Protein AF-A0A9X1QIZ6-F1 (afdb_monomer_lite)

pLDDT: mean 91.08, std 14.32, range [43.53, 98.62]

Organism: NCBI:txid2904799

Radius of gyration: 12.72 Å; chains: 1; bounding box: 20×20×37 Å

Foldseek 3Di:
DALVVLVVLLVVLCVQLVVPPDPVSNVVSVVSNVVSVVVNVVCVVVNDPPPPD

Structure (mmCIF, N/CA/C/O backbone):
data_AF-A0A9X1QIZ6-F1
#
_entry.id   AF-A0A9X1QIZ6-F1
#
loop_
_atom_site.group_PDB
_atom_site.id
_atom_site.type_symbol
_atom_site.label_atom_id
_atom_site.label_alt_id
_atom_site.label_comp_id
_atom_site.label_asym_id
_atom_site.label_entity_id
_atom_site.label_seq_id
_atom_site.pdbx_PDB_ins_code
_atom_site.Cartn_x
_atom_site.Cartn_y
_atom_site.Cartn_z
_atom_site.occupancy
_atom_site.B_iso_or_equiv
_atom_site.auth_seq_id
_atom_site.auth_comp_id
_atom_site.auth_asym_id
_atom_site.auth_atom_id
_atom_site.pdbx_PDB_model_num
ATOM 1 N N . MET A 1 1 ? 4.100 2.292 15.211 1.00 77.00 1 MET A N 1
ATOM 2 C CA . MET A 1 1 ? 3.654 3.155 14.096 1.00 77.00 1 MET A CA 1
ATOM 3 C C . MET A 1 1 ? 2.154 3.269 14.188 1.00 77.00 1 MET A C 1
ATOM 5 O O . MET A 1 1 ? 1.520 2.283 14.544 1.00 77.00 1 MET A O 1
ATOM 9 N N . ASP A 1 2 ? 1.601 4.442 13.912 1.00 90.25 2 ASP A N 1
ATOM 10 C CA . ASP A 1 2 ? 0.155 4.564 13.775 1.00 90.25 2 ASP A CA 1
ATOM 11 C C . ASP A 1 2 ? -0.324 3.960 12.445 1.00 90.25 2 ASP A C 1
ATOM 13 O O . ASP A 1 2 ? 0.454 3.692 11.522 1.00 90.25 2 ASP A O 1
ATOM 17 N N . LEU A 1 3 ? -1.630 3.726 12.369 1.00 91.56 3 LEU A N 1
ATOM 18 C CA . LEU A 1 3 ? -2.251 3.048 11.241 1.00 91.56 3 LEU A CA 1
ATOM 19 C C . LEU A 1 3 ? -2.196 3.901 9.964 1.00 91.56 3 LEU A C 1
ATOM 21 O O . LEU A 1 3 ? -2.092 3.354 8.867 1.00 91.56 3 LEU A O 1
ATOM 25 N N . ASN A 1 4 ? -2.209 5.232 10.095 1.00 94.38 4 ASN A N 1
ATOM 26 C CA . ASN A 1 4 ? -2.134 6.138 8.951 1.00 94.38 4 ASN A CA 1
ATOM 27 C C . ASN A 1 4 ? -0.763 6.068 8.284 1.00 94.38 4 ASN A C 1
ATOM 29 O O . ASN A 1 4 ? -0.689 6.017 7.057 1.00 94.38 4 ASN A O 1
ATOM 33 N N . TYR A 1 5 ? 0.314 6.001 9.069 1.00 94.94 5 TYR A N 1
ATOM 34 C CA . TYR A 1 5 ? 1.657 5.809 8.538 1.00 94.94 5 TYR A CA 1
ATOM 35 C C . TYR A 1 5 ? 1.744 4.515 7.721 1.00 94.94 5 TYR A C 1
ATOM 37 O O . TYR A 1 5 ? 2.241 4.527 6.593 1.00 94.94 5 TYR A O 1
ATOM 45 N N . LEU A 1 6 ? 1.225 3.404 8.257 1.00 96.19 6 LEU A N 1
ATOM 46 C CA . LEU A 1 6 ? 1.248 2.114 7.564 1.00 96.19 6 LEU A CA 1
ATOM 47 C C . LEU A 1 6 ? 0.486 2.170 6.234 1.00 96.19 6 LEU A C 1
ATOM 49 O O . LEU A 1 6 ? 1.013 1.726 5.214 1.00 96.19 6 LEU A O 1
ATOM 53 N N . TYR A 1 7 ? -0.698 2.788 6.212 1.00 97.31 7 TYR A N 1
ATOM 54 C CA . TYR A 1 7 ? -1.447 2.997 4.971 1.00 97.31 7 TYR A CA 1
ATOM 55 C C . TYR A 1 7 ? -0.700 3.871 3.968 1.00 97.31 7 TYR A C 1
ATOM 57 O O . TYR A 1 7 ? -0.636 3.534 2.786 1.00 97.31 7 TYR A O 1
ATOM 65 N N . GLN A 1 8 ? -0.104 4.977 4.419 1.00 98.06 8 GLN A N 1
ATOM 66 C CA . GLN A 1 8 ? 0.655 5.859 3.540 1.00 98.06 8 GLN A CA 1
ATOM 67 C C . GLN A 1 8 ? 1.814 5.102 2.883 1.00 98.06 8 GLN A C 1
ATOM 69 O O . GLN A 1 8 ? 2.033 5.221 1.678 1.00 98.06 8 GLN A O 1
ATOM 74 N N . ARG A 1 9 ? 2.545 4.295 3.658 1.00 98.12 9 ARG A N 1
ATOM 75 C CA . ARG A 1 9 ? 3.666 3.506 3.142 1.00 98.12 9 ARG A CA 1
ATOM 76 C C . ARG A 1 9 ? 3.220 2.378 2.219 1.00 98.12 9 ARG A C 1
ATOM 78 O O . ARG A 1 9 ? 3.864 2.180 1.194 1.00 98.12 9 ARG A O 1
ATOM 85 N N . TYR A 1 10 ? 2.111 1.709 2.525 1.00 98.44 10 TYR A N 1
ATOM 86 C CA . TYR A 1 10 ? 1.494 0.726 1.638 1.00 98.44 10 TYR A CA 1
ATOM 87 C C . TYR A 1 10 ? 1.169 1.332 0.263 1.00 98.44 10 TYR A C 1
ATOM 89 O O . TYR A 1 10 ? 1.635 0.828 -0.759 1.00 98.44 10 TYR A O 1
ATOM 97 N N . CYS A 1 11 ? 0.460 2.467 0.234 1.00 98.50 11 CYS A N 1
ATOM 98 C CA . CYS A 1 11 ? 0.102 3.155 -1.008 1.00 98.50 11 CYS A CA 1
ATOM 99 C C . CYS A 1 11 ? 1.333 3.601 -1.808 1.00 98.50 11 CYS A C 1
ATOM 101 O O . CYS A 1 11 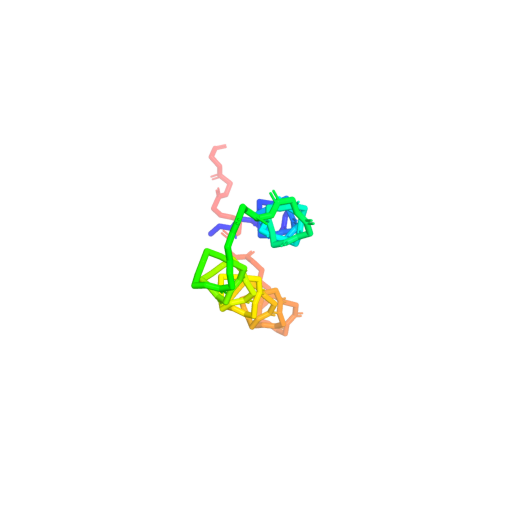? 1.367 3.440 -3.026 1.00 98.50 11 CYS A O 1
ATOM 103 N N . VAL A 1 12 ? 2.357 4.139 -1.136 1.00 98.50 12 VAL A N 1
ATOM 104 C CA . VAL A 1 12 ? 3.609 4.531 -1.802 1.00 98.50 12 VAL A CA 1
ATOM 105 C C . VAL A 1 12 ? 4.309 3.313 -2.403 1.00 98.50 12 VAL A C 1
ATOM 107 O O . VAL A 1 12 ? 4.737 3.382 -3.550 1.00 98.50 12 VAL A O 1
ATOM 110 N N . SER A 1 13 ? 4.403 2.196 -1.678 1.00 98.38 13 SER A N 1
ATOM 111 C CA . SER A 1 13 ? 5.012 0.966 -2.198 1.00 98.38 13 SER A CA 1
ATOM 112 C C . SER A 1 13 ? 4.300 0.461 -3.454 1.00 98.38 13 SER A C 1
ATOM 114 O O . SER A 1 13 ? 4.972 0.164 -4.436 1.00 98.38 13 SER A O 1
ATOM 116 N N . LEU A 1 14 ? 2.962 0.448 -3.473 1.00 98.62 14 LEU A N 1
ATOM 117 C CA . LEU A 1 14 ? 2.199 0.080 -4.671 1.00 98.62 14 LEU A CA 1
ATOM 118 C C . LEU A 1 14 ? 2.482 1.018 -5.851 1.00 98.62 14 LEU A C 1
ATOM 120 O O . LEU A 1 14 ? 2.803 0.554 -6.941 1.00 98.62 14 LEU A O 1
ATOM 124 N N . GLN A 1 15 ? 2.457 2.335 -5.626 1.00 98.56 15 GLN A N 1
ATOM 125 C CA . GLN A 1 15 ? 2.761 3.311 -6.680 1.00 98.56 15 GLN A CA 1
ATOM 126 C C . GLN A 1 15 ? 4.183 3.158 -7.234 1.00 98.56 15 GLN A C 1
ATOM 128 O O . GLN A 1 15 ? 4.414 3.399 -8.419 1.00 98.56 15 GLN A O 1
ATOM 133 N N . MET A 1 16 ? 5.149 2.779 -6.395 1.00 98.38 16 MET A N 1
ATOM 134 C CA . MET A 1 16 ? 6.516 2.520 -6.847 1.00 98.38 16 MET A CA 1
ATOM 135 C C . MET A 1 16 ? 6.619 1.207 -7.626 1.00 98.38 16 MET A C 1
ATOM 137 O O . MET A 1 16 ? 7.354 1.161 -8.607 1.00 98.38 16 MET A O 1
ATOM 141 N N . ALA A 1 17 ? 5.864 0.171 -7.248 1.00 98.44 17 ALA A N 1
ATOM 142 C CA . ALA A 1 17 ? 5.790 -1.076 -8.007 1.00 98.44 17 ALA A CA 1
ATOM 143 C C . ALA A 1 17 ? 5.227 -0.843 -9.419 1.00 98.44 17 ALA A C 1
ATOM 145 O O . ALA A 1 17 ? 5.813 -1.302 -10.398 1.00 98.44 17 ALA A O 1
ATOM 146 N N . GLU A 1 18 ? 4.153 -0.056 -9.539 1.00 98.19 18 GLU A N 1
ATOM 147 C CA . GLU A 1 18 ? 3.537 0.312 -10.824 1.00 98.19 18 GLU A CA 1
ATOM 148 C C . GLU A 1 18 ? 4.478 1.109 -11.739 1.00 98.19 18 GLU A C 1
ATOM 150 O O . GLU A 1 18 ? 4.398 1.009 -12.962 1.00 98.19 18 GLU A O 1
ATOM 155 N N . ARG A 1 19 ? 5.370 1.913 -11.150 1.00 98.06 19 ARG A N 1
ATOM 156 C CA . ARG A 1 19 ? 6.309 2.791 -11.869 1.00 98.06 19 ARG A CA 1
ATOM 157 C C . ARG A 1 19 ? 7.725 2.226 -11.958 1.00 98.06 19 ARG A C 1
ATOM 159 O O . ARG A 1 19 ? 8.628 2.928 -12.414 1.00 98.06 19 ARG A O 1
ATOM 166 N N . ALA A 1 20 ? 7.944 1.000 -11.493 1.00 97.75 20 ALA A N 1
ATOM 167 C CA . ALA A 1 20 ? 9.270 0.414 -11.419 1.00 97.75 20 ALA A CA 1
ATOM 168 C C . ALA A 1 20 ? 9.888 0.271 -12.817 1.00 97.75 20 ALA A C 1
ATOM 170 O O . ALA A 1 20 ? 9.263 -0.232 -13.748 1.00 97.75 20 ALA A O 1
ATOM 171 N N . ALA A 1 21 ? 11.152 0.671 -12.950 1.00 96.94 21 ALA A N 1
ATOM 172 C CA . ALA A 1 21 ? 11.872 0.606 -14.223 1.00 96.94 21 ALA A CA 1
ATOM 173 C C . ALA A 1 21 ? 12.257 -0.829 -14.635 1.00 96.94 21 ALA A C 1
ATOM 175 O O . ALA A 1 21 ? 12.644 -1.058 -15.779 1.00 96.94 21 ALA A O 1
ATOM 176 N N . CYS A 1 22 ? 12.199 -1.790 -13.708 1.00 97.69 22 CYS A N 1
ATOM 177 C CA . CYS A 1 22 ? 12.533 -3.188 -13.961 1.00 97.69 22 CYS A CA 1
ATOM 178 C C . CYS A 1 22 ? 11.771 -4.140 -13.033 1.00 97.69 22 CYS A C 1
ATOM 180 O O . CYS A 1 22 ? 11.328 -3.756 -11.947 1.00 97.69 22 CYS A O 1
ATOM 182 N N . ASP A 1 23 ? 11.693 -5.410 -13.435 1.00 98.19 23 ASP A N 1
ATOM 183 C CA . ASP A 1 23 ? 10.981 -6.449 -12.686 1.00 98.19 23 ASP A CA 1
ATOM 184 C C . ASP A 1 23 ? 11.553 -6.661 -11.278 1.00 98.19 23 ASP A C 1
ATOM 186 O O . ASP A 1 23 ? 10.794 -6.817 -10.324 1.00 98.19 23 ASP A O 1
ATOM 190 N N . CYS A 1 24 ? 12.879 -6.596 -11.114 1.00 97.81 24 CYS A N 1
ATOM 191 C CA . CYS A 1 24 ? 13.512 -6.710 -9.798 1.00 97.81 24 CYS A CA 1
ATOM 192 C C . CYS A 1 24 ? 13.063 -5.585 -8.854 1.00 97.81 24 CYS A C 1
ATOM 194 O O . CYS A 1 24 ? 12.777 -5.831 -7.685 1.00 97.81 24 CYS A O 1
ATOM 196 N N . SER A 1 25 ? 12.977 -4.350 -9.361 1.00 97.81 25 SER A N 1
ATOM 197 C CA . SER A 1 25 ? 12.502 -3.202 -8.585 1.00 97.81 25 SER A CA 1
ATOM 198 C C . SER A 1 25 ? 11.012 -3.330 -8.272 1.00 97.81 25 SER A C 1
ATOM 200 O O . SER A 1 25 ? 10.627 -3.106 -7.124 1.00 97.81 25 SER A O 1
ATOM 202 N N . ARG A 1 26 ? 10.194 -3.768 -9.240 1.00 98.56 26 ARG A N 1
ATOM 203 C CA . ARG A 1 26 ? 8.765 -4.036 -9.025 1.00 98.56 26 ARG A CA 1
ATOM 204 C C . ARG A 1 26 ? 8.565 -5.044 -7.896 1.00 98.56 26 ARG A C 1
ATOM 206 O O . ARG A 1 26 ? 7.868 -4.739 -6.935 1.00 98.56 26 ARG A O 1
ATOM 213 N N . MET A 1 27 ? 9.263 -6.177 -7.962 1.00 98.56 27 MET A N 1
ATOM 214 C CA . MET A 1 27 ? 9.184 -7.245 -6.963 1.00 98.56 27 MET A CA 1
ATOM 215 C C . MET A 1 27 ? 9.545 -6.752 -5.554 1.00 98.56 27 MET A C 1
ATOM 217 O O . MET A 1 27 ? 8.880 -7.108 -4.584 1.00 98.56 27 MET A O 1
ATOM 221 N N . VAL A 1 28 ? 10.582 -5.918 -5.412 1.00 98.38 28 VAL A N 1
ATOM 222 C CA . VAL A 1 28 ? 10.956 -5.350 -4.104 1.00 98.38 28 VAL A CA 1
ATOM 223 C C . VAL A 1 28 ? 9.844 -4.454 -3.555 1.00 98.38 28 VAL A C 1
ATOM 225 O O . VAL A 1 28 ? 9.514 -4.537 -2.372 1.00 98.38 28 VAL A O 1
ATOM 228 N N . HIS A 1 29 ? 9.240 -3.614 -4.395 1.00 98.56 29 HIS A N 1
ATOM 229 C CA . HIS A 1 29 ? 8.143 -2.743 -3.981 1.00 98.56 29 HIS A CA 1
ATOM 230 C C . HIS A 1 29 ? 6.860 -3.518 -3.647 1.00 98.56 29 HIS A C 1
ATOM 232 O O . HIS A 1 29 ? 6.199 -3.185 -2.664 1.00 98.56 29 HIS A O 1
ATOM 238 N N . GLU A 1 30 ? 6.553 -4.587 -4.382 1.00 98.62 30 GLU A N 1
ATOM 239 C CA . GLU A 1 30 ? 5.456 -5.512 -4.065 1.00 98.62 30 GLU A CA 1
ATOM 240 C C . GLU A 1 30 ? 5.677 -6.186 -2.705 1.00 98.62 30 GLU A C 1
ATOM 242 O O . GLU A 1 30 ? 4.798 -6.139 -1.848 1.00 98.62 30 GLU A O 1
ATOM 247 N N . LYS A 1 31 ? 6.882 -6.710 -2.443 1.00 98.56 31 LYS A N 1
ATOM 248 C CA . LYS A 1 31 ? 7.238 -7.313 -1.146 1.00 98.56 31 LYS A CA 1
ATOM 249 C C . LYS A 1 31 ? 7.143 -6.320 0.014 1.00 98.56 31 LYS A C 1
ATOM 251 O O . LYS A 1 31 ? 6.725 -6.684 1.111 1.00 98.56 31 LYS A O 1
ATOM 256 N N . LEU A 1 32 ? 7.494 -5.055 -0.218 1.00 98.12 32 LEU A N 1
ATOM 257 C CA . LEU A 1 32 ? 7.287 -3.996 0.772 1.00 98.12 32 LEU A CA 1
ATOM 258 C C . LEU A 1 32 ? 5.799 -3.720 1.008 1.00 98.12 32 LEU A C 1
ATOM 260 O O . LEU A 1 32 ? 5.399 -3.521 2.153 1.00 98.12 32 LEU A O 1
ATOM 264 N N . ALA A 1 33 ? 4.979 -3.692 -0.045 1.00 98.56 33 ALA A N 1
ATOM 265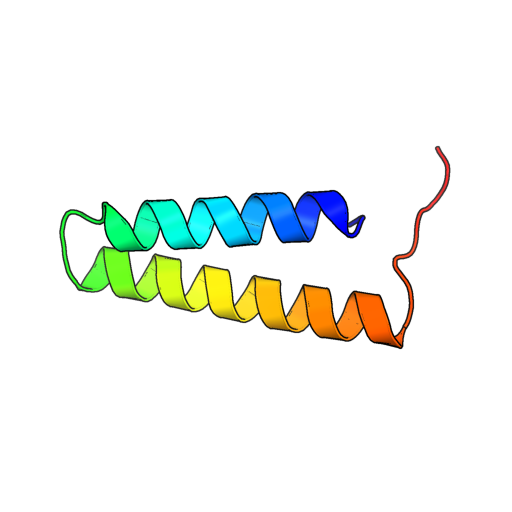 C CA . ALA A 1 33 ? 3.536 -3.516 0.086 1.00 98.56 33 ALA A CA 1
ATOM 266 C C . ALA A 1 33 ? 2.897 -4.675 0.870 1.00 98.56 33 ALA A C 1
ATOM 268 O O . ALA A 1 33 ? 2.115 -4.416 1.781 1.00 98.56 33 ALA A O 1
ATOM 269 N N . GLU A 1 34 ? 3.283 -5.923 0.594 1.00 98.50 34 GLU A N 1
ATOM 270 C CA . GLU A 1 34 ? 2.867 -7.099 1.375 1.00 98.50 34 GLU A CA 1
ATOM 271 C C . GLU A 1 34 ? 3.210 -6.931 2.864 1.00 98.50 34 GLU A C 1
ATOM 273 O O . GLU A 1 34 ? 2.327 -7.005 3.715 1.00 98.50 34 GLU A O 1
ATOM 278 N N . GLY A 1 35 ? 4.459 -6.575 3.191 1.00 97.94 35 GLY A N 1
ATOM 279 C CA . GLY A 1 35 ? 4.874 -6.388 4.585 1.00 97.94 35 GLY A CA 1
ATOM 280 C C . GLY A 1 35 ? 4.144 -5.251 5.315 1.00 97.94 35 GLY A C 1
ATOM 281 O O . GLY A 1 35 ? 3.949 -5.319 6.531 1.00 97.94 35 GLY A O 1
ATOM 282 N N . TYR A 1 36 ? 3.720 -4.199 4.605 1.00 98.06 36 TYR A N 1
ATOM 283 C CA . TYR A 1 36 ? 2.849 -3.173 5.186 1.00 98.06 36 TYR A CA 1
ATOM 284 C C . TYR A 1 36 ? 1.406 -3.663 5.344 1.00 98.06 36 TYR A C 1
ATOM 286 O O . TYR A 1 36 ? 0.773 -3.317 6.338 1.00 98.06 36 TYR A O 1
ATOM 294 N N . ALA A 1 37 ? 0.890 -4.473 4.417 1.00 97.75 37 ALA A N 1
ATOM 295 C CA . ALA A 1 37 ? -0.443 -5.062 4.526 1.00 97.75 37 ALA A CA 1
ATOM 296 C C . ALA A 1 37 ? -0.559 -5.975 5.757 1.00 97.75 37 ALA A C 1
ATOM 298 O O . ALA A 1 37 ? -1.541 -5.870 6.493 1.00 97.75 37 ALA A O 1
ATOM 299 N N . ASP A 1 38 ? 0.472 -6.774 6.037 1.00 97.50 38 ASP A N 1
ATOM 300 C CA . ASP A 1 38 ? 0.538 -7.621 7.232 1.00 97.50 38 ASP A CA 1
ATOM 301 C C . ASP A 1 38 ? 0.519 -6.784 8.518 1.00 97.50 38 ASP A C 1
ATOM 303 O O . ASP A 1 38 ? -0.264 -7.045 9.430 1.00 97.50 38 ASP A O 1
ATOM 307 N N . GLN A 1 39 ? 1.316 -5.712 8.570 1.00 95.44 39 GLN A N 1
ATOM 308 C CA . GLN A 1 39 ? 1.320 -4.784 9.707 1.00 95.44 39 GLN A CA 1
ATOM 309 C C . GLN A 1 39 ? -0.017 -4.053 9.875 1.00 95.44 39 GLN A C 1
ATOM 311 O O . GLN A 1 39 ? -0.436 -3.799 11.000 1.00 95.44 39 GLN A O 1
ATOM 316 N N . ILE A 1 40 ? -0.703 -3.707 8.780 1.00 95.94 40 ILE A N 1
ATOM 317 C CA . ILE A 1 40 ? -2.048 -3.113 8.821 1.00 95.94 40 ILE A CA 1
ATOM 318 C C . ILE A 1 40 ? -3.051 -4.116 9.393 1.00 95.94 40 ILE A C 1
ATOM 320 O O . ILE A 1 40 ? -3.901 -3.731 10.195 1.00 95.94 40 ILE A O 1
ATOM 324 N N . ALA A 1 41 ? -2.984 -5.380 8.974 1.00 95.44 41 ALA A N 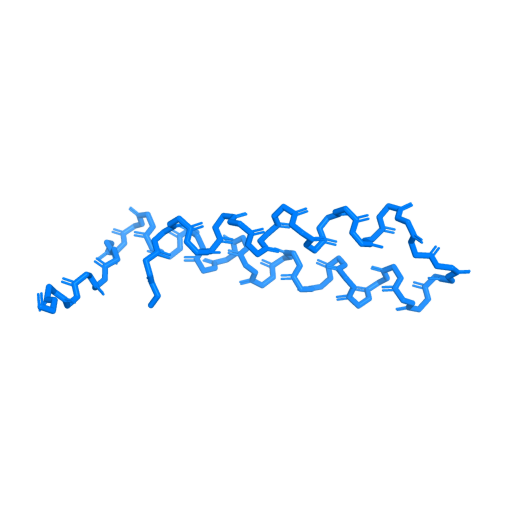1
ATOM 325 C CA . ALA A 1 41 ? -3.860 -6.430 9.479 1.00 95.44 41 ALA A CA 1
ATOM 326 C C . ALA A 1 41 ? -3.641 -6.654 10.982 1.00 95.44 41 ALA A C 1
ATOM 328 O O . ALA A 1 41 ? -4.607 -6.635 11.744 1.00 95.44 41 ALA A O 1
ATOM 329 N N . ASP A 1 42 ? -2.384 -6.761 11.411 1.00 94.00 42 ASP A N 1
ATOM 330 C CA . ASP A 1 42 ? -2.010 -6.877 12.822 1.00 94.00 42 ASP A CA 1
ATOM 331 C C . ASP A 1 42 ? -2.507 -5.678 13.642 1.00 94.00 42 ASP A C 1
ATOM 333 O O . ASP A 1 42 ? -3.219 -5.835 14.633 1.00 94.00 42 ASP A O 1
ATOM 337 N N . ALA A 1 43 ? -2.249 -4.462 13.161 1.00 92.19 43 ALA A N 1
ATOM 338 C CA . ALA A 1 43 ? -2.694 -3.223 13.787 1.00 92.19 43 ALA A CA 1
ATOM 339 C C . ALA A 1 43 ? -4.225 -3.103 13.903 1.00 92.19 43 ALA A C 1
ATOM 341 O O . ALA A 1 43 ? -4.727 -2.508 14.857 1.00 92.19 43 ALA A O 1
ATOM 342 N N . LYS A 1 44 ? -4.984 -3.646 12.944 1.00 90.50 44 LYS A N 1
ATOM 343 C CA . LYS A 1 44 ? -6.455 -3.682 13.001 1.00 90.50 44 LYS A CA 1
ATOM 344 C C . LYS A 1 44 ? -6.976 -4.662 14.046 1.00 90.50 44 LYS A C 1
ATOM 346 O O . LYS A 1 44 ? -8.016 -4.396 14.640 1.00 90.50 44 LYS A O 1
ATOM 351 N N . LEU A 1 45 ? -6.285 -5.783 14.237 1.00 89.88 45 LEU A N 1
ATOM 352 C CA . LEU A 1 45 ? -6.678 -6.822 15.187 1.00 89.88 45 LEU A CA 1
ATOM 353 C C . LEU A 1 45 ? -6.280 -6.460 16.620 1.00 89.88 45 LEU A C 1
ATOM 355 O O . LEU A 1 45 ? -7.071 -6.639 17.541 1.00 89.88 45 LEU A O 1
ATOM 359 N N . ASN A 1 46 ? -5.076 -5.919 16.794 1.00 87.38 46 ASN A N 1
ATOM 360 C CA . ASN A 1 46 ? -4.450 -5.712 18.100 1.00 87.38 46 ASN A CA 1
ATOM 361 C C . ASN A 1 46 ? -4.454 -4.243 18.555 1.00 87.38 46 ASN A C 1
ATOM 363 O O . ASN A 1 46 ? -4.052 -3.933 19.677 1.00 87.38 46 ASN A O 1
ATOM 367 N N . GLY A 1 47 ? -4.937 -3.337 17.701 1.00 77.12 47 GLY A N 1
ATOM 368 C CA . GLY A 1 47 ? -4.852 -1.897 17.899 1.00 77.12 47 GLY A CA 1
ATOM 369 C C . GLY A 1 47 ? -3.452 -1.362 17.593 1.00 77.12 47 GLY A C 1
ATOM 370 O O . GLY A 1 47 ? -2.434 -2.029 17.765 1.00 77.12 47 GLY A O 1
ATOM 371 N N . THR A 1 48 ? -3.372 -0.112 17.146 1.00 67.12 48 THR A N 1
ATOM 372 C CA . THR A 1 48 ? -2.085 0.583 17.071 1.00 67.12 48 THR A CA 1
ATOM 373 C C . THR A 1 48 ? -1.754 1.180 18.424 1.00 67.12 48 THR A C 1
ATOM 375 O O . THR A 1 48 ? -2.548 1.961 18.948 1.00 67.12 48 THR A O 1
ATOM 378 N N . LEU A 1 49 ? -0.567 0.876 18.958 1.00 61.50 49 LEU A N 1
ATOM 379 C CA . LEU A 1 49 ? 0.015 1.611 20.082 1.00 61.50 49 LEU A CA 1
ATOM 380 C C . LEU A 1 49 ? 0.249 3.066 19.653 1.00 61.50 49 LEU A C 1
ATOM 382 O O . LEU A 1 49 ? 1.331 3.442 19.199 1.00 61.50 49 LEU A O 1
ATOM 386 N N . VAL A 1 50 ? -0.789 3.888 19.773 1.00 56.81 50 VAL A N 1
ATOM 387 C CA . VAL A 1 50 ? -0.660 5.338 19.780 1.00 56.81 50 VAL A CA 1
ATOM 388 C C . VAL A 1 50 ? -0.152 5.680 21.174 1.00 56.81 50 VAL A C 1
ATOM 390 O O . VAL A 1 50 ? -0.925 5.910 22.099 1.00 56.81 50 VAL A O 1
ATOM 393 N N . LEU A 1 51 ? 1.170 5.657 21.347 1.00 50.06 51 LEU A N 1
ATOM 394 C CA . LEU A 1 51 ? 1.787 6.406 22.434 1.00 50.06 51 LEU A CA 1
ATOM 395 C C . LEU A 1 51 ? 1.496 7.877 2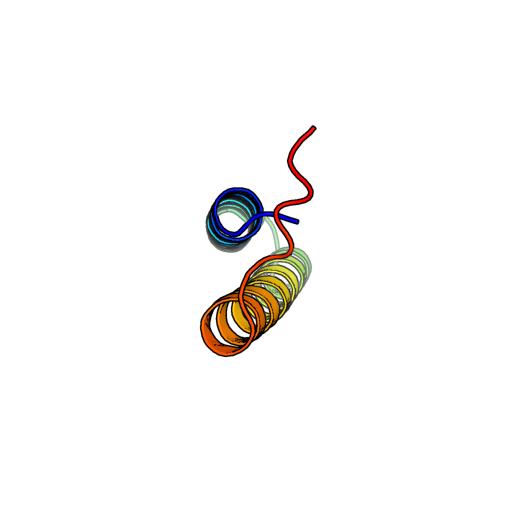2.137 1.00 50.06 51 LEU A C 1
ATOM 397 O O . LEU A 1 51 ? 2.136 8.476 21.271 1.00 50.06 51 LEU A O 1
ATOM 401 N N . ALA A 1 52 ? 0.462 8.410 22.790 1.00 43.53 52 ALA A N 1
ATOM 402 C CA . ALA A 1 52 ? 0.176 9.833 22.796 1.00 43.53 52 ALA A CA 1
ATOM 403 C C . ALA A 1 52 ? 1.452 10.5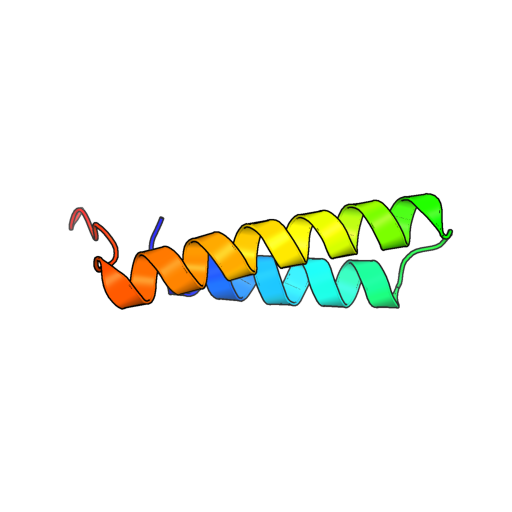54 23.256 1.00 43.53 52 ALA A C 1
ATOM 405 O O . ALA A 1 52 ? 1.986 10.246 24.324 1.00 43.53 52 ALA A O 1
ATOM 406 N N . ARG A 1 53 ? 1.984 11.419 22.391 1.00 44.72 53 ARG A N 1
ATOM 407 C CA . ARG A 1 53 ? 3.099 12.311 22.710 1.00 44.72 53 ARG A CA 1
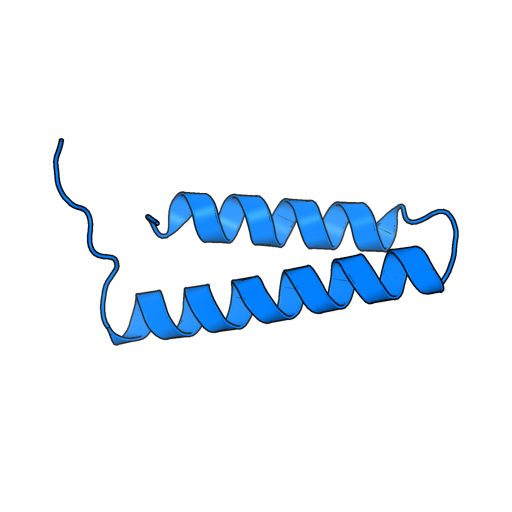ATOM 408 C C . ARG A 1 53 ? 2.583 13.567 23.384 1.00 44.72 53 ARG A C 1
ATOM 410 O O . ARG A 1 53 ? 1.512 14.044 22.947 1.00 44.72 53 ARG A O 1
#

Sequence (53 aa):
MDLNYLYQRYCVSLQMAERAACDCSRMVHEKLAEGYADQIADAKLNGTLVLAR

Secondary structure (DSSP, 8-state):
--HHHHHHHHHHHHHHHHT-SSHHHHHHHHHHHHHHHHHHHHHHHH-------